Protein AF-A0A355YSK0-F1 (afdb_monomer_lite)

Foldseek 3Di:
DDPVLVVPWAKEKEFEDFDDWWQDKWFAAPVRHTDPPPVRTPDIDRISQVVQQVVRQVVSVVVLVVCCVPPVPDSVRYHTGYDGQPDAPDPRRRPRVRGDIDMGIDDD

Secondary structure (DSSP, 8-state):
--HHHHHH-EEEEEE---S---SS-EEE-TTS-B-S-GGG-SEEESSHHHHHHHHHHHHHHHHHHHHHHHH---GGGEEEEE-TTSS-SSSSTT-GGGS-EEEEEE--

Sequence (108 aa):
LTSDALIEGSFELVGHVSGKGGLAGVCIDSKHVYTNNKSSAKECWSSHDEWSQVLSERRAESVKQYLIANYSINTDRLKTYGVGHSEHKFDDPDNPGNRRVEVKYIKK

Radius of gyration: 16.16 Å; chains: 1; bounding box: 37×29×46 Å

pLDDT: mean 91.21, std 10.16, range [53.44, 98.5]

Structure (mmCIF, N/CA/C/O backbone):
data_AF-A0A355YSK0-F1
#
_entry.id   AF-A0A355YSK0-F1
#
loop_
_atom_site.group_PDB
_atom_site.id
_atom_site.type_symbol
_atom_site.label_atom_id
_atom_site.label_alt_id
_atom_site.label_comp_id
_atom_site.label_asym_id
_atom_site.label_entity_id
_atom_site.label_seq_id
_atom_site.pdbx_PDB_ins_code
_atom_site.Cartn_x
_atom_site.Cartn_y
_atom_site.Cartn_z
_atom_site.occupancy
_atom_site.B_iso_or_equiv
_atom_site.auth_seq_id
_atom_site.auth_comp_id
_atom_site.auth_asym_id
_atom_site.auth_atom_id
_atom_site.pdbx_PDB_model_num
ATOM 1 N N . LEU A 1 1 ? -12.299 -12.278 17.826 1.00 53.44 1 LEU A N 1
ATOM 2 C CA . LEU A 1 1 ? -12.727 -10.869 17.686 1.00 53.44 1 LEU A CA 1
ATOM 3 C C . LEU A 1 1 ? -14.239 -10.854 17.846 1.00 53.44 1 LEU A C 1
ATOM 5 O O . LEU A 1 1 ? -14.903 -11.501 17.049 1.00 53.44 1 LEU A O 1
ATOM 9 N N . THR A 1 2 ? -14.766 -10.258 18.915 1.00 53.94 2 THR A N 1
ATOM 10 C CA . THR A 1 2 ? -16.218 -10.056 19.076 1.00 53.94 2 THR A CA 1
ATOM 11 C C . THR A 1 2 ? -16.666 -8.869 18.215 1.00 53.94 2 THR A C 1
ATOM 13 O O . THR A 1 2 ? -15.831 -8.037 17.850 1.00 53.94 2 THR A O 1
ATOM 16 N N . SER A 1 3 ? -17.959 -8.783 17.880 1.00 60.12 3 SER A N 1
ATOM 17 C CA . SER A 1 3 ? -18.547 -7.645 17.148 1.00 60.12 3 SER A CA 1
ATOM 18 C C . SER A 1 3 ? -18.194 -6.307 17.793 1.00 60.12 3 SER A C 1
ATOM 20 O O . SER A 1 3 ? -17.839 -5.358 17.103 1.00 60.12 3 SER A O 1
ATOM 22 N N . ASP A 1 4 ? -18.194 -6.265 19.121 1.00 57.41 4 ASP A N 1
ATOM 23 C CA . ASP A 1 4 ? -18.031 -5.030 19.887 1.00 57.41 4 ASP A CA 1
ATOM 24 C C . ASP A 1 4 ? -16.591 -4.504 19.809 1.00 57.41 4 ASP A C 1
ATOM 26 O O . ASP A 1 4 ? -16.361 -3.302 19.683 1.00 57.41 4 ASP A O 1
ATOM 30 N N . ALA A 1 5 ? -15.604 -5.408 19.738 1.00 58.06 5 ALA A N 1
ATOM 31 C CA . ALA A 1 5 ? -14.208 -5.039 19.502 1.00 58.06 5 ALA A CA 1
ATOM 32 C C . ALA A 1 5 ? -14.019 -4.358 18.134 1.00 58.06 5 ALA A C 1
ATOM 34 O O . ALA A 1 5 ? -13.204 -3.445 17.999 1.00 58.06 5 ALA A O 1
ATOM 35 N N . LEU A 1 6 ? -14.799 -4.755 17.121 1.00 61.03 6 LEU A N 1
ATOM 36 C CA . LEU A 1 6 ? -14.770 -4.119 15.802 1.00 61.03 6 LEU A CA 1
ATOM 37 C C . LEU A 1 6 ? -15.432 -2.731 15.809 1.00 61.03 6 LEU A C 1
ATOM 39 O O . LEU A 1 6 ? -15.066 -1.874 15.002 1.00 61.03 6 LEU A O 1
ATOM 43 N N . ILE A 1 7 ? -16.356 -2.475 16.739 1.00 67.31 7 ILE A N 1
ATOM 44 C CA . ILE A 1 7 ? -17.060 -1.192 16.866 1.00 67.31 7 ILE 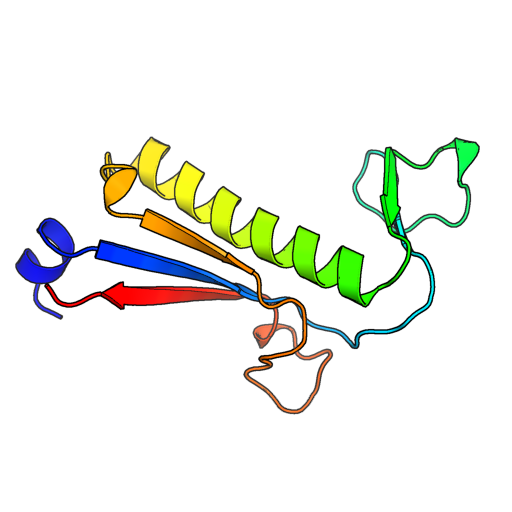A CA 1
ATOM 45 C C . ILE A 1 7 ? -16.215 -0.153 17.616 1.00 67.31 7 ILE A C 1
ATOM 47 O O . ILE A 1 7 ? -16.300 1.025 17.278 1.00 67.31 7 ILE A O 1
ATOM 51 N N . GLU A 1 8 ? -15.341 -0.553 18.545 1.00 72.69 8 GLU A N 1
ATOM 52 C CA . GLU A 1 8 ? -14.618 0.401 19.409 1.00 72.69 8 GLU A CA 1
ATOM 53 C C . GLU A 1 8 ? -13.099 0.494 19.195 1.00 72.69 8 GLU A C 1
ATOM 55 O O . GLU A 1 8 ? -12.480 1.484 19.612 1.00 72.69 8 GLU A O 1
ATOM 60 N N . GLY A 1 9 ? -12.475 -0.510 18.572 1.00 81.50 9 GLY A N 1
ATOM 61 C CA . GLY A 1 9 ? -11.018 -0.558 18.407 1.00 81.50 9 GLY A CA 1
ATOM 62 C C . GLY A 1 9 ? -10.482 0.252 17.225 1.00 81.50 9 GLY A C 1
ATOM 63 O O . GLY A 1 9 ? -11.241 0.734 16.383 1.00 81.50 9 GLY A O 1
ATOM 64 N N . SER A 1 10 ? -9.162 0.398 17.150 1.00 91.19 10 SER A N 1
ATOM 65 C CA . SER A 1 10 ? -8.482 1.022 16.006 1.00 91.19 10 SER A CA 1
ATOM 66 C C . SER A 1 10 ? -7.801 -0.043 15.152 1.00 91.19 10 SER A C 1
ATOM 68 O O . SER A 1 10 ? -7.555 -1.155 15.615 1.00 91.19 10 SER A O 1
ATOM 70 N N . PHE A 1 11 ? -7.495 0.284 13.902 1.00 93.56 11 PHE A N 1
ATOM 71 C CA . PHE A 1 11 ? -6.892 -0.633 12.948 1.00 93.56 11 PHE A CA 1
ATOM 72 C C . PHE A 1 11 ? -5.719 0.015 12.225 1.00 93.56 11 PHE A C 1
ATOM 74 O O . PHE A 1 11 ? -5.740 1.209 11.914 1.00 93.56 11 PHE A O 1
ATOM 81 N N . GLU A 1 12 ? -4.724 -0.804 11.913 1.00 96.50 12 GLU A N 1
ATOM 82 C CA . GLU A 1 12 ? -3.702 -0.483 10.926 1.00 96.50 12 GLU A CA 1
ATOM 83 C C . GLU A 1 12 ? -4.008 -1.233 9.636 1.00 96.50 12 GLU A C 1
ATOM 85 O O . GLU A 1 12 ? -4.273 -2.437 9.650 1.00 96.50 12 GLU A O 1
ATOM 90 N N . LEU A 1 13 ? -3.969 -0.513 8.524 1.00 97.69 13 LEU A N 1
ATOM 91 C CA . LEU A 1 13 ? -4.057 -1.056 7.182 1.00 97.69 13 LEU A CA 1
ATOM 92 C C . LEU A 1 13 ? -2.655 -0.997 6.584 1.00 97.69 13 LEU A C 1
ATOM 94 O O . LEU A 1 13 ? -2.126 0.090 6.340 1.00 97.69 13 LEU A O 1
ATOM 98 N N . VAL A 1 14 ? -2.053 -2.164 6.387 1.00 98.50 14 VAL A N 1
ATOM 99 C CA . VAL A 1 14 ? -0.666 -2.289 5.935 1.00 98.50 14 VAL A CA 1
ATOM 100 C C . VAL A 1 14 ? -0.658 -2.763 4.498 1.00 98.50 14 VAL A C 1
ATOM 102 O O . VAL A 1 14 ? -1.134 -3.853 4.191 1.00 98.50 14 VAL A O 1
ATOM 105 N N . GLY A 1 15 ? -0.160 -1.931 3.595 1.00 98.50 15 GLY A N 1
ATOM 106 C CA . GLY A 1 15 ? -0.071 -2.273 2.186 1.00 98.50 15 GLY A CA 1
ATOM 107 C C . GLY A 1 15 ? 1.218 -3.014 1.857 1.00 98.50 15 GLY A C 1
ATOM 108 O O . GLY A 1 15 ? 2.300 -2.618 2.291 1.00 98.50 15 GLY A O 1
ATOM 109 N N . HIS A 1 16 ? 1.106 -4.032 1.004 1.00 98.25 16 HIS A N 1
ATOM 110 C CA . HIS A 1 16 ? 2.223 -4.834 0.506 1.00 98.25 16 HIS A CA 1
ATOM 111 C C . HIS A 1 16 ? 2.174 -4.946 -1.025 1.00 98.25 16 HIS A C 1
ATOM 113 O O . HIS A 1 16 ? 1.097 -4.909 -1.645 1.00 98.25 16 HIS A O 1
ATOM 119 N N . VAL A 1 17 ? 3.336 -5.132 -1.650 1.00 96.81 17 VAL A N 1
ATOM 120 C CA . VAL A 1 17 ? 3.461 -5.491 -3.071 1.00 96.81 17 VAL A CA 1
ATOM 121 C C . VAL A 1 17 ? 4.106 -6.869 -3.239 1.00 96.81 17 VAL A C 1
ATOM 123 O O . VAL A 1 17 ? 4.651 -7.430 -2.298 1.00 96.81 17 VAL A O 1
ATOM 126 N N . SER A 1 18 ? 3.962 -7.438 -4.436 1.00 96.00 18 SER A N 1
ATOM 127 C CA . SER A 1 18 ? 4.772 -8.570 -4.899 1.00 96.00 18 SER A CA 1
ATOM 128 C C . SER A 1 18 ? 5.896 -8.033 -5.770 1.00 96.00 18 SER A C 1
ATOM 130 O O . SER A 1 18 ? 5.784 -6.925 -6.299 1.00 96.00 18 SER A O 1
ATOM 132 N N . GLY A 1 19 ? 6.871 -8.881 -6.049 1.00 93.56 19 GLY A N 1
ATOM 133 C CA . GLY A 1 19 ? 8.028 -8.559 -6.863 1.00 93.56 19 GLY A CA 1
ATOM 134 C C . GLY A 1 19 ? 9.242 -8.273 -6.001 1.00 93.56 19 GLY A C 1
ATOM 135 O O . GLY A 1 19 ? 9.184 -8.282 -4.775 1.00 93.56 19 GLY A O 1
ATOM 136 N N . LYS A 1 20 ? 10.373 -8.052 -6.657 1.00 91.50 20 LYS A N 1
ATOM 137 C CA . LYS A 1 20 ? 11.629 -7.728 -5.985 1.00 91.50 20 LYS A CA 1
ATOM 138 C C . LYS A 1 20 ? 11.899 -6.245 -6.102 1.00 91.50 20 LYS A C 1
ATOM 140 O O . LYS A 1 20 ? 11.692 -5.672 -7.162 1.00 91.50 20 LYS A O 1
ATOM 145 N N . GLY A 1 21 ? 12.439 -5.677 -5.035 1.00 89.19 21 GLY A N 1
ATOM 146 C CA . GLY A 1 21 ? 13.063 -4.366 -5.047 1.00 89.19 21 GLY A CA 1
ATOM 147 C C . GLY A 1 21 ? 14.184 -4.179 -6.052 1.00 89.19 21 GLY A C 1
ATOM 148 O O . GLY A 1 21 ? 14.555 -5.072 -6.817 1.00 89.19 21 GLY A O 1
ATOM 149 N N . GLY A 1 22 ? 14.782 -3.000 -5.994 1.00 91.94 22 GLY A N 1
ATOM 150 C CA . GLY A 1 22 ? 15.938 -2.676 -6.806 1.00 91.94 22 GLY A CA 1
ATOM 151 C C . GLY A 1 22 ? 16.175 -1.184 -6.949 1.00 91.94 22 GLY A C 1
ATOM 152 O O . GLY A 1 22 ? 15.270 -0.362 -6.840 1.00 91.94 22 GLY A O 1
ATOM 153 N N . LEU A 1 23 ? 17.418 -0.847 -7.285 1.00 93.19 23 LEU A N 1
ATOM 154 C CA . LEU A 1 23 ? 17.888 0.533 -7.423 1.00 93.19 23 LEU A CA 1
ATOM 155 C C . LEU A 1 23 ? 17.595 1.147 -8.801 1.00 93.19 23 LEU A C 1
ATOM 157 O O . LEU A 1 23 ? 17.917 2.305 -9.044 1.00 93.19 23 LEU A O 1
ATOM 161 N N . ALA A 1 24 ? 17.017 0.376 -9.725 1.00 92.06 24 ALA A N 1
ATOM 162 C CA . ALA A 1 24 ? 16.679 0.868 -11.054 1.00 92.06 24 ALA A CA 1
ATOM 163 C C . ALA A 1 24 ? 15.459 1.796 -10.994 1.00 92.06 24 ALA A C 1
ATOM 165 O O . ALA A 1 24 ? 14.447 1.449 -10.386 1.00 92.06 24 ALA A O 1
ATOM 166 N N . GLY A 1 25 ? 15.542 2.947 -11.662 1.00 92.19 25 GLY A N 1
ATOM 167 C CA . GLY A 1 25 ? 14.430 3.892 -11.749 1.00 92.19 25 GLY A CA 1
ATOM 168 C C . GLY A 1 25 ? 13.208 3.302 -12.454 1.00 92.19 25 GLY A C 1
ATOM 169 O O . GLY A 1 25 ? 13.330 2.539 -13.415 1.00 92.19 25 GLY A O 1
ATOM 170 N N . VAL A 1 26 ? 12.023 3.688 -11.986 1.00 92.50 26 VAL A N 1
ATOM 171 C CA . VAL A 1 26 ? 10.732 3.200 -12.489 1.00 92.50 26 VAL A CA 1
ATOM 172 C C . VAL A 1 26 ? 9.880 4.386 -12.904 1.00 92.50 26 VAL A C 1
ATOM 174 O O . VAL A 1 26 ? 9.773 5.353 -12.163 1.00 92.50 26 VAL A O 1
ATOM 177 N N . CYS A 1 27 ? 9.239 4.301 -14.064 1.00 94.94 27 CYS A N 1
ATOM 178 C CA . CYS A 1 27 ? 8.253 5.277 -14.511 1.00 94.94 27 CYS A CA 1
ATOM 179 C C . CYS A 1 27 ? 6.965 4.565 -14.918 1.00 94.94 27 CYS A C 1
ATOM 181 O O . CYS A 1 27 ? 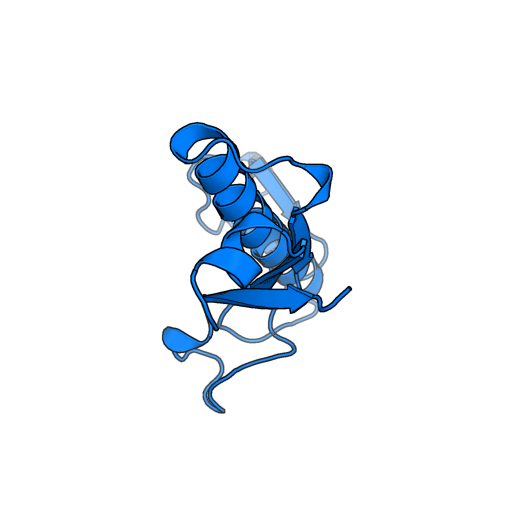7.010 3.461 -15.469 1.00 94.94 27 CYS A O 1
ATOM 183 N N . ILE A 1 28 ? 5.827 5.213 -14.679 1.00 93.50 28 ILE A N 1
ATOM 184 C CA . ILE A 1 28 ? 4.513 4.753 -15.134 1.00 93.50 28 ILE A CA 1
ATOM 185 C C . ILE A 1 28 ? 3.837 5.806 -16.006 1.00 93.50 28 ILE A C 1
ATOM 187 O O . ILE A 1 28 ? 4.038 7.007 -15.823 1.00 93.50 28 ILE A O 1
ATOM 191 N N . ASP A 1 29 ? 3.023 5.364 -16.955 1.00 93.44 29 ASP A N 1
ATOM 192 C CA . ASP A 1 29 ? 2.193 6.233 -17.784 1.00 93.44 29 ASP A CA 1
ATOM 193 C C . ASP A 1 29 ? 0.868 6.616 -17.090 1.00 93.44 29 ASP A C 1
ATOM 195 O O . ASP A 1 29 ? 0.606 6.290 -15.927 1.00 93.44 29 ASP A O 1
ATOM 199 N N . SER A 1 30 ? -0.007 7.319 -17.812 1.00 90.56 30 SER A N 1
ATOM 200 C CA . SER A 1 30 ? -1.324 7.721 -17.304 1.00 90.56 30 SER A CA 1
ATOM 201 C C . SER A 1 30 ? -2.281 6.555 -17.031 1.00 90.56 30 SER A C 1
ATOM 203 O O . SER A 1 30 ? -3.239 6.720 -16.273 1.00 90.56 30 SER A O 1
ATOM 205 N N . LYS A 1 31 ? -2.009 5.374 -17.596 1.00 90.50 31 LYS A N 1
ATOM 206 C CA . LYS A 1 31 ? -2.741 4.124 -17.362 1.00 90.50 31 LYS A CA 1
ATOM 207 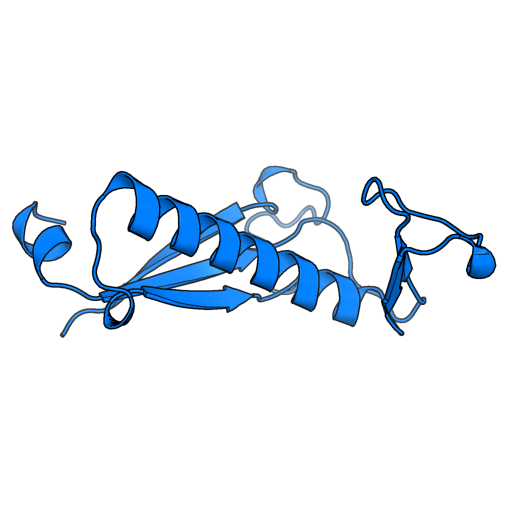C C . LYS A 1 31 ? -2.117 3.290 -16.239 1.00 90.50 31 LYS A C 1
ATOM 209 O O . LYS A 1 31 ? -2.602 2.195 -15.971 1.00 90.50 31 LYS A O 1
ATOM 214 N N . HIS A 1 32 ? -1.106 3.823 -15.549 1.00 86.31 32 HIS A N 1
ATOM 215 C CA . HIS A 1 32 ? -0.340 3.148 -14.501 1.00 86.31 32 HIS A CA 1
ATOM 216 C C . HIS A 1 32 ? 0.399 1.895 -15.000 1.00 86.31 32 HIS A C 1
ATOM 218 O O . HIS A 1 32 ? 0.610 0.948 -14.242 1.00 86.31 32 HIS A O 1
ATOM 224 N N . VAL A 1 33 ? 0.803 1.892 -16.272 1.00 87.56 33 VAL A N 1
ATOM 225 C CA . VAL A 1 33 ? 1.635 0.847 -16.879 1.00 87.56 33 VAL A CA 1
ATOM 226 C C . VAL A 1 33 ? 3.084 1.320 -16.922 1.00 87.56 33 VAL A C 1
ATOM 228 O O . VAL A 1 33 ? 3.346 2.506 -17.122 1.00 87.56 33 VAL A O 1
ATOM 231 N N . TYR A 1 34 ? 4.033 0.398 -16.735 1.00 87.12 34 TYR A N 1
ATOM 232 C CA . TYR A 1 34 ? 5.461 0.689 -16.865 1.00 87.12 34 TYR A CA 1
ATOM 233 C C . TYR A 1 34 ? 5.779 1.326 -18.223 1.00 87.12 34 TYR A C 1
ATOM 235 O O . TYR A 1 34 ? 5.331 0.844 -19.265 1.00 87.12 34 TYR A O 1
ATOM 243 N N . THR A 1 35 ? 6.599 2.374 -18.213 1.00 89.50 35 THR A N 1
ATOM 244 C CA . THR A 1 35 ? 7.070 3.027 -19.434 1.00 89.50 35 THR A CA 1
ATOM 245 C C . THR A 1 35 ? 8.546 3.384 -19.344 1.00 89.50 35 THR A C 1
ATOM 247 O O . THR A 1 35 ? 9.043 3.834 -18.313 1.00 89.50 35 THR A O 1
ATOM 250 N N . ASN A 1 36 ? 9.253 3.211 -20.458 1.00 84.81 36 ASN A N 1
ATOM 251 C CA . ASN A 1 36 ? 10.613 3.710 -20.645 1.00 84.81 36 ASN A CA 1
ATOM 252 C C . ASN A 1 36 ? 10.635 5.136 -21.230 1.00 84.81 36 ASN A C 1
ATOM 254 O O . ASN A 1 36 ? 11.677 5.793 -21.219 1.00 84.81 36 ASN A O 1
ATOM 258 N N . ASN A 1 37 ? 9.497 5.636 -21.721 1.00 87.06 37 ASN A N 1
ATOM 259 C CA . ASN A 1 37 ? 9.382 6.974 -22.280 1.00 87.06 37 ASN A CA 1
ATOM 260 C C . ASN A 1 37 ? 9.073 7.988 -21.173 1.00 87.06 37 ASN A C 1
ATOM 262 O O . ASN A 1 37 ? 7.912 8.242 -20.837 1.00 87.06 37 ASN A O 1
ATOM 266 N N . LYS A 1 38 ? 10.135 8.601 -20.641 1.00 83.81 38 LYS A N 1
ATOM 267 C CA . LYS A 1 38 ? 10.052 9.622 -19.587 1.00 83.81 38 LYS A CA 1
ATOM 268 C C . LYS A 1 38 ? 9.219 10.839 -19.991 1.00 83.81 38 LYS A C 1
ATOM 270 O O . LYS A 1 38 ? 8.563 11.418 -19.137 1.00 83.81 38 LYS A O 1
ATOM 275 N N . SER A 1 39 ? 9.201 11.210 -21.272 1.00 86.06 39 SER A N 1
ATOM 276 C CA . SER A 1 39 ? 8.434 12.367 -21.757 1.00 86.06 39 SER A CA 1
ATOM 277 C C . SER A 1 39 ? 6.921 12.143 -21.710 1.00 86.06 39 SER A C 1
ATOM 279 O O . SER A 1 39 ? 6.167 13.109 -21.669 1.00 86.06 39 SER A O 1
ATOM 281 N N . SER A 1 40 ? 6.474 10.884 -21.705 1.00 85.94 40 SER A N 1
ATOM 282 C CA . SER A 1 40 ? 5.063 10.503 -21.541 1.00 85.94 40 SER A CA 1
ATOM 283 C C . SER A 1 40 ? 4.747 9.906 -20.167 1.00 85.94 40 SER A C 1
ATOM 285 O O . SER A 1 40 ? 3.623 9.455 -19.939 1.00 85.94 40 SER A O 1
ATOM 287 N N . ALA A 1 41 ? 5.733 9.834 -19.270 1.00 94.06 41 ALA A N 1
ATOM 288 C CA . ALA A 1 41 ? 5.530 9.292 -17.938 1.00 94.06 41 ALA A CA 1
ATOM 289 C C . ALA A 1 41 ? 4.653 10.246 -17.124 1.00 94.06 41 ALA A C 1
ATOM 291 O O . ALA A 1 41 ? 4.876 11.455 -17.098 1.00 94.06 41 ALA A O 1
ATOM 292 N N . LYS A 1 42 ? 3.653 9.686 -16.446 1.00 95.00 42 LYS A N 1
ATOM 293 C CA . LYS A 1 42 ? 2.840 10.416 -15.477 1.00 95.00 42 LYS A CA 1
ATOM 294 C C . LYS A 1 42 ? 3.636 10.642 -14.195 1.00 95.00 42 LYS A C 1
ATOM 296 O O . LYS A 1 42 ? 3.613 11.734 -13.642 1.00 95.00 42 LYS A O 1
ATOM 301 N N . GLU A 1 43 ? 4.322 9.602 -13.730 1.00 95.19 43 GLU A N 1
ATOM 302 C CA . GLU A 1 43 ? 5.118 9.617 -12.504 1.00 95.19 43 GLU A CA 1
ATOM 303 C C . GLU A 1 43 ? 6.370 8.758 -12.686 1.00 95.19 43 GLU A C 1
ATOM 305 O O . GLU A 1 43 ? 6.344 7.744 -13.391 1.00 95.19 43 GLU A O 1
ATOM 310 N N . CYS A 1 44 ? 7.458 9.166 -12.036 1.00 95.00 44 CYS A N 1
ATOM 311 C CA . CYS A 1 44 ? 8.718 8.439 -12.004 1.00 95.00 44 CYS A CA 1
ATOM 312 C C . CYS A 1 44 ? 9.289 8.443 -10.588 1.00 95.00 44 CYS A C 1
ATOM 314 O O . CYS A 1 44 ? 9.209 9.449 -9.888 1.00 95.00 44 CYS A O 1
ATOM 316 N N . TRP A 1 45 ? 9.932 7.341 -10.226 1.00 95.19 45 TRP A N 1
ATOM 317 C CA . TRP A 1 45 ? 10.661 7.142 -8.982 1.00 95.19 45 TRP A CA 1
ATOM 318 C C . TRP A 1 45 ? 12.121 6.830 -9.282 1.00 95.19 45 TRP A C 1
ATOM 320 O O . TRP A 1 45 ? 12.459 6.273 -10.335 1.00 95.19 45 TRP A O 1
ATOM 330 N N . SER A 1 46 ? 12.993 7.190 -8.345 1.00 94.81 46 SER A N 1
ATOM 331 C CA . SER A 1 46 ? 14.436 6.988 -8.477 1.00 94.81 46 SER A CA 1
ATOM 332 C C . SER A 1 46 ? 14.824 5.510 -8.438 1.00 94.81 46 SER A C 1
ATOM 334 O O . SER A 1 46 ? 15.831 5.130 -9.032 1.00 94.81 46 SER A O 1
ATOM 336 N N . SER A 1 47 ? 14.002 4.676 -7.794 1.00 95.00 47 SER A N 1
ATOM 337 C CA . SER A 1 47 ? 14.233 3.244 -7.626 1.00 95.00 47 SER A CA 1
ATOM 338 C C . SER A 1 47 ? 12.928 2.441 -7.602 1.00 95.00 47 SER A C 1
ATOM 340 O O . SER A 1 47 ? 11.836 2.974 -7.383 1.00 95.00 47 SER A O 1
ATOM 342 N N . HIS A 1 48 ? 13.049 1.130 -7.794 1.00 93.19 48 HIS A N 1
ATOM 343 C CA . HIS A 1 48 ? 11.956 0.178 -7.639 1.00 93.19 48 HIS A CA 1
ATOM 344 C C . HIS A 1 48 ? 11.525 0.044 -6.176 1.00 93.19 48 HIS A C 1
ATOM 346 O O . HIS A 1 48 ? 10.352 -0.209 -5.907 1.00 93.19 48 HIS A O 1
ATOM 352 N N . ASP A 1 49 ? 12.452 0.251 -5.240 1.00 95.69 49 ASP A N 1
ATOM 353 C CA . ASP A 1 49 ? 12.169 0.282 -3.803 1.00 95.69 49 ASP A CA 1
ATOM 354 C C . ASP A 1 49 ? 11.247 1.451 -3.452 1.00 95.69 49 ASP A C 1
ATOM 356 O O . ASP A 1 49 ? 10.210 1.256 -2.819 1.00 95.69 49 ASP A O 1
ATOM 360 N N . GLU A 1 50 ? 11.573 2.648 -3.943 1.00 96.19 50 GLU A N 1
ATOM 361 C CA . GLU A 1 50 ? 10.752 3.844 -3.752 1.00 96.19 50 GLU A CA 1
ATOM 362 C C . GLU A 1 50 ? 9.366 3.678 -4.391 1.00 96.19 50 GLU A C 1
ATOM 364 O O . GLU A 1 50 ? 8.345 3.939 -3.752 1.00 96.19 50 GLU A O 1
ATOM 369 N N . TRP A 1 51 ? 9.309 3.165 -5.624 1.00 94.81 51 TRP A N 1
ATOM 370 C CA . TRP A 1 51 ? 8.036 2.858 -6.278 1.00 94.81 51 TRP A CA 1
ATOM 371 C C . TRP A 1 51 ? 7.207 1.843 -5.482 1.00 94.81 51 TRP A C 1
ATOM 373 O O . TRP A 1 51 ? 6.005 2.037 -5.295 1.00 94.81 51 TRP A O 1
ATOM 383 N N . SER A 1 52 ? 7.837 0.773 -4.994 1.00 96.00 52 SER A N 1
ATOM 384 C CA . SER A 1 52 ? 7.168 -0.274 -4.220 1.00 96.00 52 SER A CA 1
ATOM 385 C C . SER A 1 52 ? 6.581 0.274 -2.926 1.00 96.00 52 SER A C 1
ATOM 387 O O . SER A 1 52 ? 5.446 -0.066 -2.590 1.00 96.00 52 SER A O 1
ATOM 389 N N . GLN A 1 53 ? 7.327 1.140 -2.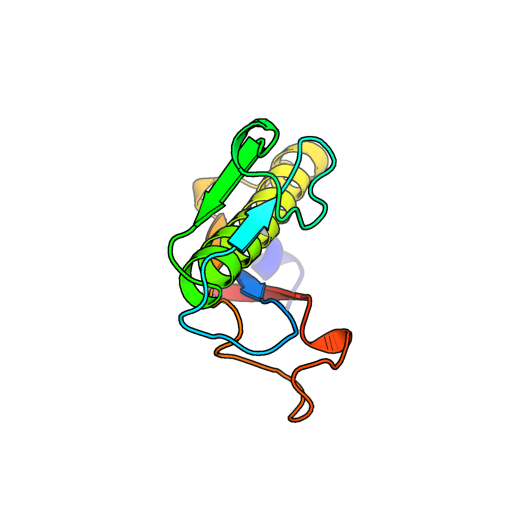235 1.00 97.69 53 GLN A N 1
ATOM 390 C CA . GLN A 1 53 ? 6.877 1.821 -1.025 1.00 97.69 53 GLN A CA 1
ATOM 391 C C . GLN A 1 53 ? 5.639 2.682 -1.308 1.00 97.69 53 GLN A C 1
ATOM 393 O O . GLN A 1 53 ? 4.595 2.502 -0.683 1.00 97.69 53 GLN A O 1
ATOM 398 N N . VAL A 1 54 ? 5.708 3.550 -2.320 1.00 96.50 54 VAL A N 1
ATOM 399 C CA . VAL A 1 54 ? 4.589 4.430 -2.690 1.00 96.50 54 VAL A CA 1
ATOM 400 C C . VAL A 1 54 ? 3.369 3.625 -3.149 1.00 96.50 54 VAL A C 1
ATOM 402 O O . VAL A 1 54 ? 2.231 3.944 -2.797 1.00 96.50 54 VAL A O 1
ATOM 405 N N . LEU A 1 55 ? 3.568 2.560 -3.931 1.00 95.94 55 LEU A N 1
ATOM 406 C CA . LEU A 1 55 ? 2.476 1.709 -4.404 1.00 95.94 55 LEU A CA 1
ATOM 407 C C . LEU A 1 55 ? 1.783 0.988 -3.246 1.00 95.94 55 LEU A C 1
ATOM 409 O O . LEU A 1 55 ? 0.554 0.866 -3.241 1.00 95.94 55 LEU A O 1
ATOM 413 N N . SER A 1 56 ? 2.545 0.497 -2.274 1.00 98.19 56 SER A N 1
ATOM 414 C CA . SER A 1 56 ? 1.979 -0.210 -1.136 1.00 98.19 56 SER A CA 1
ATOM 415 C C . SER A 1 56 ? 1.224 0.747 -0.198 1.00 98.19 56 SER A C 1
ATOM 417 O O . SER A 1 56 ? 0.099 0.437 0.194 1.00 98.19 56 SER A O 1
ATOM 419 N N . GLU A 1 57 ? 1.732 1.958 0.046 1.00 98.50 57 GLU A N 1
ATOM 420 C CA . GLU A 1 57 ? 1.013 3.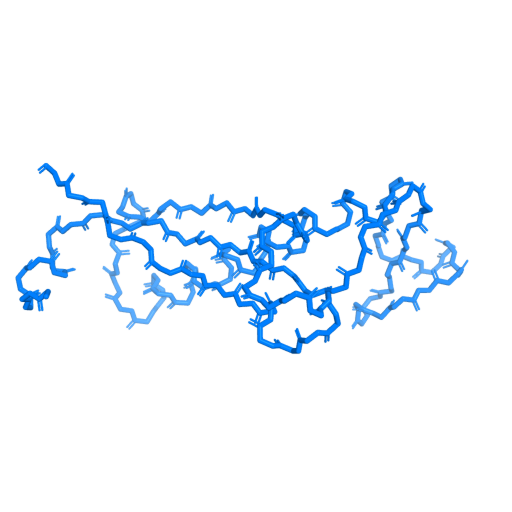024 0.765 1.00 98.50 57 GLU A CA 1
ATOM 421 C C . GLU A 1 57 ? -0.310 3.394 0.080 1.00 98.50 57 GLU A C 1
ATOM 423 O O . GLU A 1 57 ? -1.364 3.415 0.721 1.00 98.50 57 GLU A O 1
ATOM 428 N N . ARG A 1 58 ? -0.292 3.601 -1.246 1.00 97.19 58 ARG A N 1
ATOM 429 C CA . ARG A 1 58 ? -1.501 3.907 -2.036 1.00 97.19 58 ARG A CA 1
ATOM 430 C C . ARG A 1 58 ? -2.562 2.814 -1.929 1.00 97.19 58 ARG A C 1
ATOM 432 O O . ARG A 1 58 ? -3.754 3.118 -1.922 1.00 97.19 58 ARG A O 1
ATOM 439 N N . ARG A 1 59 ? -2.157 1.544 -1.829 1.00 97.56 59 ARG A N 1
ATOM 440 C CA . ARG A 1 59 ? -3.089 0.423 -1.617 1.00 97.56 59 ARG A CA 1
ATOM 441 C C . ARG A 1 59 ? -3.759 0.489 -0.252 1.00 97.56 59 ARG A C 1
ATOM 443 O O . ARG A 1 59 ? -4.980 0.359 -0.186 1.00 97.56 59 ARG A O 1
ATOM 450 N N . ALA A 1 60 ? -2.983 0.697 0.812 1.00 98.50 60 ALA A N 1
ATOM 451 C CA . ALA A 1 60 ? -3.526 0.841 2.161 1.00 98.50 60 ALA A CA 1
ATOM 452 C C . ALA A 1 60 ? -4.503 2.021 2.240 1.00 98.50 60 ALA A C 1
ATOM 454 O O . ALA A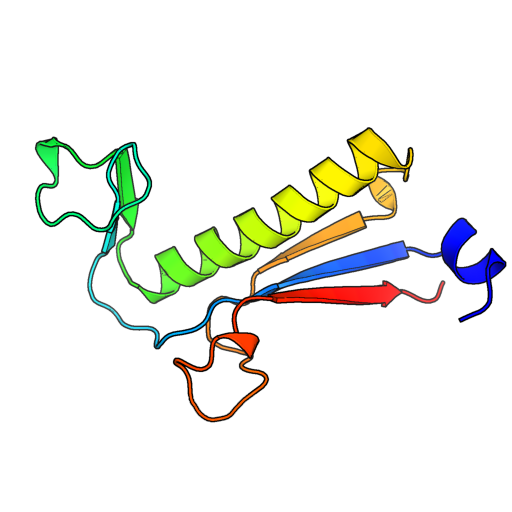 1 60 ? -5.611 1.882 2.760 1.00 98.50 60 ALA A O 1
ATOM 455 N N . GLU A 1 61 ? -4.126 3.154 1.645 1.00 98.25 61 GLU A N 1
ATOM 456 C CA . GLU A 1 61 ? -4.970 4.343 1.607 1.00 98.25 61 GLU A CA 1
ATOM 457 C C . GLU A 1 61 ? -6.257 4.113 0.808 1.00 98.25 61 GLU A C 1
ATOM 459 O O . GLU A 1 61 ? -7.338 4.478 1.258 1.00 98.25 61 GLU A O 1
ATOM 464 N N . SER A 1 62 ? -6.191 3.424 -0.334 1.00 97.88 62 SER A N 1
ATOM 465 C CA . SER A 1 62 ? -7.387 3.089 -1.113 1.00 97.88 62 SER A CA 1
ATOM 466 C C . SER A 1 62 ? -8.389 2.247 -0.312 1.00 97.88 62 SER A C 1
ATOM 468 O O . SER A 1 62 ? -9.591 2.515 -0.366 1.00 97.88 62 SER A O 1
ATOM 470 N N . VAL A 1 63 ? -7.911 1.280 0.482 1.00 97.31 63 VAL A N 1
ATOM 471 C CA . VAL A 1 63 ? -8.774 0.493 1.379 1.00 97.31 63 VAL A CA 1
ATOM 472 C C . VAL A 1 63 ? -9.354 1.367 2.493 1.00 97.31 63 VAL A C 1
ATOM 474 O O . VAL A 1 63 ? -10.552 1.277 2.757 1.00 97.31 63 VAL A O 1
ATOM 477 N N . LYS A 1 64 ? -8.559 2.256 3.108 1.00 96.31 64 LYS A N 1
ATOM 478 C CA . LYS A 1 64 ? -9.056 3.229 4.099 1.00 96.31 64 LYS A CA 1
ATOM 479 C C . LYS A 1 64 ? -10.198 4.068 3.538 1.00 96.31 64 LYS A C 1
ATOM 481 O O . LYS A 1 64 ? -11.253 4.152 4.163 1.00 96.31 64 LYS A O 1
ATOM 486 N N . GLN A 1 65 ? -10.007 4.643 2.353 1.00 96.69 65 GLN A N 1
ATOM 487 C CA . GLN A 1 65 ? -11.015 5.474 1.698 1.00 96.69 65 GLN A CA 1
ATOM 488 C C . GLN A 1 65 ? -12.291 4.685 1.397 1.00 96.69 65 GLN A C 1
ATOM 490 O O . GLN A 1 65 ? -13.391 5.168 1.663 1.00 96.69 65 GLN A O 1
ATOM 495 N N . TYR A 1 66 ? -12.163 3.439 0.932 1.00 96.31 66 TYR A N 1
ATOM 496 C CA . TYR A 1 66 ? -13.314 2.560 0.737 1.00 96.31 66 TYR A CA 1
ATOM 497 C C . TYR A 1 66 ? -14.076 2.304 2.048 1.00 96.31 66 TYR A C 1
ATOM 499 O O . TYR A 1 66 ? -15.304 2.396 2.073 1.00 96.31 66 TYR A O 1
ATOM 507 N N . LEU A 1 67 ? -13.368 2.025 3.146 1.00 93.94 67 LEU A N 1
ATOM 508 C CA . LEU A 1 67 ? -13.982 1.767 4.449 1.00 93.94 67 LEU A CA 1
ATOM 509 C C . LEU A 1 67 ? -14.722 2.990 5.008 1.00 93.94 67 LEU A C 1
ATOM 511 O O . LEU A 1 67 ? -15.843 2.856 5.496 1.00 93.94 67 LEU A O 1
ATOM 515 N N . ILE A 1 68 ? -14.126 4.179 4.898 1.00 92.75 68 ILE A N 1
ATOM 516 C CA . ILE A 1 68 ? -14.755 5.441 5.314 1.00 92.75 68 ILE A CA 1
ATOM 517 C C . ILE A 1 68 ? -16.028 5.689 4.500 1.00 92.75 68 ILE A C 1
ATOM 519 O O . ILE A 1 68 ? -17.087 5.943 5.074 1.00 92.75 68 ILE A O 1
ATOM 523 N N . ALA A 1 69 ? -15.935 5.570 3.172 1.00 94.00 69 ALA A N 1
ATOM 524 C CA . ALA A 1 69 ? -17.030 5.888 2.263 1.00 94.00 69 ALA A CA 1
ATOM 525 C C . ALA A 1 69 ? -18.236 4.943 2.399 1.00 94.00 69 ALA A C 1
ATOM 527 O O . ALA A 1 69 ? -19.365 5.378 2.193 1.00 94.00 69 ALA A O 1
ATOM 528 N N . ASN A 1 70 ? -18.012 3.668 2.740 1.00 94.88 70 ASN A N 1
ATOM 529 C CA . ASN A 1 70 ? -19.069 2.647 2.720 1.00 94.88 70 ASN A CA 1
ATOM 530 C C . ASN A 1 70 ? -19.557 2.211 4.108 1.00 94.88 70 ASN A C 1
ATOM 532 O O . ASN A 1 70 ? -20.665 1.693 4.214 1.00 94.88 70 ASN A O 1
ATOM 536 N N . TYR A 1 71 ? -18.758 2.398 5.164 1.00 89.38 71 TYR A N 1
ATOM 537 C CA . TYR A 1 71 ? -19.059 1.856 6.498 1.00 89.38 71 TYR A CA 1
ATOM 538 C C . TYR A 1 71 ? -18.994 2.901 7.618 1.00 89.38 71 TYR A C 1
ATOM 540 O O . TYR A 1 71 ? -19.092 2.540 8.790 1.00 89.38 71 TYR A O 1
ATOM 548 N N . SER A 1 72 ? -18.812 4.185 7.284 1.00 86.44 72 SER A N 1
ATOM 549 C CA . SER A 1 72 ? -18.790 5.299 8.248 1.00 86.44 72 SER A CA 1
ATOM 550 C C . SER A 1 72 ? -17.806 5.096 9.412 1.00 86.44 72 SER A C 1
ATOM 552 O O . SER A 1 72 ? -18.028 5.570 10.527 1.00 86.44 72 SER A O 1
ATOM 554 N N . ILE A 1 73 ? -16.699 4.388 9.165 1.00 87.06 73 ILE A N 1
ATOM 555 C CA . ILE A 1 73 ? -15.636 4.217 10.156 1.00 87.06 73 ILE A CA 1
ATOM 556 C C . ILE A 1 73 ? -14.926 5.560 10.334 1.00 87.06 73 ILE A C 1
ATOM 558 O O . ILE A 1 73 ? -14.475 6.162 9.360 1.00 87.06 73 ILE A O 1
ATOM 562 N N . ASN A 1 74 ? -14.806 6.020 11.581 1.00 89.81 74 ASN A N 1
ATOM 563 C CA . ASN A 1 74 ? -14.078 7.248 11.899 1.00 89.81 74 ASN A CA 1
ATOM 564 C C . ASN A 1 74 ? -12.615 7.147 11.418 1.00 89.81 74 ASN A C 1
ATOM 566 O O . ASN A 1 74 ? -11.922 6.170 11.713 1.00 89.81 74 ASN A O 1
ATOM 570 N N . THR A 1 75 ? -12.149 8.174 10.704 1.00 91.81 75 THR A N 1
ATOM 571 C CA . THR A 1 75 ? -10.804 8.260 10.121 1.00 91.81 75 THR A CA 1
ATOM 572 C C . THR A 1 75 ? -9.687 8.067 11.136 1.00 91.81 75 THR A C 1
ATOM 574 O O . THR A 1 75 ? -8.668 7.462 10.805 1.00 91.81 75 THR A O 1
ATOM 577 N N . ASP A 1 76 ? -9.890 8.517 12.373 1.00 92.62 76 ASP A N 1
ATOM 578 C CA . ASP A 1 76 ? -8.893 8.473 13.447 1.00 92.62 76 ASP A CA 1
ATOM 579 C C . ASP A 1 76 ? -8.676 7.049 13.974 1.00 92.62 76 ASP A C 1
ATOM 581 O O . ASP A 1 76 ? -7.669 6.746 14.618 1.00 92.62 76 ASP A O 1
ATOM 585 N N . ARG A 1 77 ? -9.607 6.140 13.662 1.00 92.50 77 ARG A N 1
ATOM 586 C CA . ARG A 1 77 ? -9.495 4.711 13.967 1.00 92.50 77 ARG A CA 1
ATOM 587 C C . ARG A 1 77 ? -8.712 3.946 12.908 1.00 92.50 77 ARG A C 1
ATOM 589 O O . ARG A 1 77 ? -8.434 2.773 13.131 1.00 92.50 77 ARG A O 1
ATOM 596 N N . LEU A 1 78 ? -8.374 4.563 11.775 1.00 94.75 78 LEU A N 1
ATOM 597 C CA . LEU A 1 78 ? -7.712 3.909 10.648 1.00 94.75 78 LEU A CA 1
ATOM 598 C C . LEU A 1 78 ? -6.347 4.547 10.379 1.00 94.75 78 LEU A C 1
ATOM 600 O O . LEU A 1 78 ? -6.248 5.642 9.814 1.00 94.75 78 LEU A O 1
ATOM 604 N N . LYS A 1 79 ? -5.284 3.828 10.732 1.00 96.25 79 LYS A N 1
ATOM 605 C CA . LYS A 1 79 ? -3.909 4.166 10.350 1.00 96.25 79 LYS A CA 1
ATOM 606 C C . LYS A 1 79 ? -3.531 3.415 9.078 1.00 96.25 79 LYS A C 1
ATOM 608 O O . LYS A 1 79 ? -3.905 2.257 8.919 1.00 96.25 79 LYS A O 1
ATOM 613 N N . THR A 1 80 ? -2.797 4.062 8.184 1.00 97.94 80 THR A N 1
ATOM 614 C CA . THR A 1 80 ? -2.346 3.486 6.911 1.00 97.94 80 THR A CA 1
ATOM 615 C C . THR A 1 80 ? -0.840 3.653 6.780 1.00 97.94 80 THR A C 1
ATOM 617 O O . THR A 1 80 ? -0.296 4.693 7.142 1.00 97.94 80 THR A O 1
ATOM 620 N N . TYR A 1 81 ? -0.164 2.617 6.289 1.00 98.31 81 TYR A N 1
ATOM 621 C CA . TYR A 1 81 ? 1.225 2.681 5.832 1.00 98.31 81 TYR A CA 1
ATOM 622 C C . TYR A 1 81 ? 1.507 1.537 4.858 1.00 98.31 81 TYR A C 1
ATOM 624 O O . TYR A 1 81 ? 0.740 0.578 4.745 1.00 98.31 81 TYR A O 1
ATOM 632 N N . GLY A 1 82 ? 2.608 1.653 4.128 1.00 98.25 82 GLY A N 1
ATOM 633 C CA . GLY A 1 82 ? 3.096 0.627 3.222 1.00 98.25 82 GLY A CA 1
ATOM 634 C C . GLY A 1 82 ? 4.434 0.062 3.681 1.00 98.25 82 GLY A C 1
ATOM 635 O O . GLY A 1 82 ? 5.185 0.740 4.377 1.00 98.25 82 GLY A O 1
ATOM 636 N N . VAL A 1 83 ? 4.737 -1.169 3.268 1.00 97.94 83 VAL A N 1
ATOM 637 C CA . VAL A 1 83 ? 6.045 -1.812 3.514 1.00 97.94 83 VAL A CA 1
ATOM 638 C C . VAL A 1 83 ? 6.735 -2.284 2.226 1.00 97.94 83 VAL A C 1
ATOM 640 O O . VAL A 1 83 ? 7.608 -3.143 2.247 1.00 97.94 83 VAL A O 1
ATOM 643 N N . GLY A 1 84 ? 6.320 -1.774 1.065 1.00 97.38 84 GLY A N 1
ATOM 644 C CA . GLY A 1 84 ? 6.820 -2.226 -0.231 1.00 97.38 84 GLY A CA 1
ATOM 645 C C . GLY A 1 84 ? 6.825 -3.754 -0.389 1.00 97.38 84 GLY A C 1
ATOM 646 O O . GLY A 1 84 ? 5.802 -4.418 -0.186 1.00 97.38 84 GLY A O 1
ATOM 647 N N . HIS A 1 85 ? 7.981 -4.282 -0.798 1.00 95.69 85 HIS A N 1
ATOM 648 C CA . HIS A 1 85 ? 8.270 -5.709 -1.012 1.00 95.69 85 HIS A CA 1
ATOM 649 C C . HIS A 1 85 ? 9.036 -6.352 0.162 1.00 95.69 85 HIS A C 1
ATOM 651 O O . HIS A 1 85 ? 9.427 -7.513 0.079 1.00 95.69 85 HIS A O 1
ATOM 657 N N . SER A 1 86 ? 9.271 -5.628 1.265 1.00 96.06 86 SER A N 1
ATOM 658 C CA . SER A 1 86 ? 10.147 -6.109 2.347 1.00 96.06 86 SER A CA 1
ATOM 659 C C . SER A 1 86 ? 9.497 -7.160 3.255 1.00 96.06 86 SER A C 1
ATOM 661 O O . SER A 1 86 ? 10.203 -7.958 3.865 1.00 96.06 86 SER A O 1
ATOM 663 N N . GLU A 1 87 ? 8.161 -7.202 3.319 1.00 96.38 87 GLU A N 1
ATOM 664 C CA . GLU A 1 87 ? 7.391 -8.136 4.157 1.00 96.38 87 GLU A CA 1
ATOM 665 C C . GLU A 1 87 ? 6.505 -9.069 3.315 1.00 96.38 87 GLU A C 1
ATOM 667 O O . GLU A 1 87 ? 5.261 -9.028 3.347 1.00 96.38 87 GLU A O 1
ATOM 672 N N . HIS A 1 88 ? 7.148 -9.916 2.515 1.00 97.06 88 HIS A N 1
ATOM 673 C CA . HIS A 1 88 ? 6.453 -10.971 1.787 1.00 97.06 88 HIS A CA 1
ATOM 674 C C . HIS A 1 88 ? 5.862 -12.019 2.731 1.00 97.06 88 HIS A C 1
ATOM 676 O O . HIS A 1 88 ? 6.461 -12.416 3.726 1.00 97.06 88 HIS A O 1
ATOM 682 N N . LYS A 1 89 ? 4.654 -12.473 2.391 1.00 97.19 89 LYS A N 1
ATOM 683 C CA . LYS A 1 89 ? 3.976 -13.573 3.081 1.00 97.19 89 LYS A CA 1
ATOM 684 C C . LYS A 1 89 ? 4.459 -14.932 2.576 1.00 97.19 89 LYS A C 1
ATOM 686 O O . LYS A 1 89 ? 4.422 -15.908 3.318 1.00 97.19 89 LYS A O 1
ATOM 691 N N . PHE A 1 90 ? 4.845 -14.990 1.306 1.00 97.69 90 PHE A N 1
ATOM 692 C CA . PHE A 1 90 ? 5.344 -16.180 0.635 1.00 97.69 90 PHE A CA 1
ATOM 693 C C . PHE A 1 90 ? 6.770 -15.928 0.153 1.00 97.69 90 PHE A C 1
ATOM 695 O O . PHE A 1 90 ? 7.043 -14.857 -0.388 1.00 97.69 90 PHE A O 1
ATOM 702 N N . ASP A 1 91 ? 7.641 -16.928 0.306 1.00 96.31 91 ASP A N 1
ATOM 703 C CA . ASP A 1 91 ? 9.066 -16.825 -0.038 1.00 96.31 91 ASP A CA 1
ATOM 704 C C . ASP A 1 91 ? 9.302 -16.466 -1.506 1.00 96.31 91 ASP A C 1
ATOM 706 O O . ASP A 1 91 ? 10.237 -15.731 -1.816 1.00 96.31 91 ASP A O 1
ATOM 710 N N . ASP A 1 92 ? 8.444 -16.963 -2.404 1.00 97.31 92 ASP A N 1
ATOM 711 C CA . ASP A 1 92 ? 8.418 -16.539 -3.801 1.00 97.31 92 ASP A CA 1
ATOM 712 C C . ASP A 1 92 ? 7.980 -15.063 -3.888 1.00 97.31 92 ASP A C 1
ATOM 714 O O . ASP A 1 92 ? 6.806 -14.763 -3.638 1.00 97.31 92 ASP A O 1
ATOM 718 N N . PRO A 1 93 ? 8.878 -14.132 -4.266 1.00 95.69 93 PRO A N 1
ATOM 719 C CA . PRO A 1 93 ? 8.572 -12.705 -4.302 1.00 95.69 93 PRO A CA 1
ATOM 720 C C . PRO A 1 93 ? 7.445 -12.364 -5.273 1.00 95.69 93 PRO A C 1
ATOM 722 O O . PRO A 1 93 ? 6.640 -11.473 -4.997 1.00 95.69 93 PRO A O 1
ATOM 725 N N . ASP A 1 94 ? 7.350 -13.095 -6.382 1.00 95.88 94 ASP A N 1
ATOM 726 C CA . ASP A 1 94 ? 6.372 -12.848 -7.440 1.00 95.88 94 ASP A CA 1
ATOM 727 C C . ASP A 1 94 ? 5.011 -13.493 -7.146 1.00 95.88 94 ASP A C 1
ATOM 729 O O . ASP A 1 94 ? 4.038 -13.274 -7.881 1.00 95.88 94 ASP A O 1
ATOM 733 N N . ASN A 1 95 ? 4.901 -14.218 -6.025 1.00 97.75 95 ASN A N 1
ATOM 734 C CA . ASN A 1 95 ? 3.657 -14.830 -5.601 1.00 97.75 95 ASN A CA 1
ATOM 735 C C . ASN A 1 95 ? 2.548 -13.766 -5.494 1.00 97.75 95 ASN A C 1
ATOM 737 O O . ASN A 1 95 ? 2.687 -12.771 -4.769 1.00 97.75 95 ASN A O 1
ATOM 741 N N . PRO A 1 96 ? 1.402 -13.961 -6.172 1.00 95.88 96 PRO A N 1
ATOM 742 C CA . PRO A 1 96 ? 0.327 -12.978 -6.182 1.00 95.88 96 PRO A CA 1
ATOM 743 C C . PRO A 1 96 ? -0.240 -12.692 -4.788 1.00 95.88 96 PRO A C 1
ATOM 745 O O . PRO A 1 96 ? -0.711 -11.582 -4.552 1.00 95.88 96 PRO A O 1
ATOM 748 N N . GLY A 1 97 ? -0.147 -13.643 -3.856 1.00 97.12 97 GLY A N 1
ATOM 749 C CA . GLY A 1 97 ? -0.579 -13.481 -2.473 1.00 97.12 97 GLY A CA 1
ATOM 750 C C . GLY A 1 97 ? 0.249 -12.478 -1.662 1.00 97.12 97 GLY A C 1
ATOM 751 O O . GLY A 1 97 ? -0.216 -12.030 -0.615 1.00 97.12 97 GLY A O 1
ATOM 752 N N . ASN A 1 98 ? 1.429 -12.066 -2.143 1.00 97.88 98 ASN A N 1
ATOM 753 C CA . ASN A 1 98 ? 2.194 -10.973 -1.537 1.00 97.88 98 ASN A CA 1
ATOM 754 C C . ASN A 1 98 ? 1.534 -9.605 -1.782 1.00 97.88 98 ASN A C 1
ATOM 756 O O . ASN A 1 98 ? 1.637 -8.721 -0.932 1.00 97.88 98 ASN A O 1
ATOM 760 N N . ARG A 1 99 ? 0.780 -9.442 -2.883 1.00 97.38 99 ARG A N 1
ATOM 761 C CA . ARG A 1 99 ? -0.015 -8.235 -3.170 1.00 97.38 99 ARG A CA 1
ATOM 762 C C . ARG A 1 99 ? -1.271 -8.211 -2.306 1.00 97.38 99 ARG A C 1
ATOM 764 O O . ARG A 1 99 ? -2.314 -8.722 -2.704 1.00 97.38 99 ARG A O 1
ATOM 771 N N . ARG A 1 100 ? -1.180 -7.588 -1.136 1.00 98.06 100 ARG A N 1
ATOM 772 C CA . ARG A 1 100 ? -2.269 -7.570 -0.154 1.00 98.06 100 ARG A CA 1
ATOM 773 C C . ARG A 1 100 ? -2.320 -6.260 0.622 1.00 98.06 100 ARG A C 1
ATOM 775 O O . ARG A 1 100 ? -1.362 -5.489 0.616 1.00 98.06 100 ARG A O 1
ATOM 782 N N . VAL A 1 101 ? -3.439 -6.050 1.305 1.00 98.38 101 VAL A N 1
ATOM 783 C CA . VAL A 1 101 ? -3.544 -5.114 2.424 1.00 98.38 101 VAL A CA 1
ATOM 784 C C . VAL A 1 101 ? -3.885 -5.940 3.657 1.00 98.38 101 VAL A C 1
ATOM 786 O O . VAL A 1 101 ? -4.889 -6.650 3.660 1.00 98.38 101 VAL A O 1
ATOM 789 N N . GLU A 1 102 ? -3.028 -5.903 4.671 1.00 97.56 102 GLU A N 1
ATOM 790 C CA . GLU A 1 102 ? -3.284 -6.546 5.957 1.00 97.56 102 GLU A CA 1
ATOM 791 C C . GLU A 1 102 ? -4.043 -5.600 6.883 1.00 97.56 102 GLU A C 1
ATOM 793 O O . GLU A 1 102 ? -3.764 -4.404 6.924 1.00 97.56 102 GLU A O 1
ATOM 798 N N . VAL A 1 103 ? -4.988 -6.147 7.649 1.00 95.19 103 VAL A N 1
ATOM 799 C CA . VAL A 1 103 ? -5.740 -5.405 8.665 1.00 95.19 103 VAL A CA 1
ATOM 800 C C . VAL A 1 103 ? -5.294 -5.889 10.038 1.00 95.19 103 VAL A C 1
ATOM 802 O O . VAL A 1 103 ? -5.563 -7.031 10.412 1.00 95.19 103 VAL A O 1
ATOM 805 N N . LYS A 1 104 ? -4.615 -5.026 10.794 1.00 93.81 104 LYS A N 1
ATOM 806 C CA . LYS A 1 104 ? -4.132 -5.324 12.148 1.00 93.81 104 LYS A CA 1
ATOM 807 C C . LYS A 1 104 ? -4.996 -4.594 13.170 1.00 93.81 104 LYS A C 1
ATOM 809 O O . LYS A 1 104 ? -5.203 -3.390 13.066 1.00 93.81 104 LYS A O 1
ATOM 814 N N . TYR A 1 105 ? -5.515 -5.324 14.153 1.00 91.38 105 TYR A N 1
ATOM 815 C CA . TYR A 1 105 ? -6.303 -4.749 15.243 1.00 91.38 105 TYR A CA 1
ATOM 816 C C . TYR A 1 105 ? -5.390 -4.135 16.309 1.00 91.38 105 TYR A C 1
ATOM 818 O O . TYR A 1 105 ? -4.508 -4.815 16.834 1.00 91.38 105 TYR A O 1
ATOM 826 N N . ILE A 1 106 ? -5.640 -2.879 16.669 1.00 86.31 106 ILE A N 1
ATOM 827 C CA . ILE A 1 106 ? -4.964 -2.176 17.757 1.00 86.31 106 ILE A CA 1
ATOM 828 C C . ILE A 1 106 ? -5.858 -2.260 18.992 1.00 86.31 106 ILE A C 1
ATOM 830 O O . ILE A 1 106 ? -6.928 -1.644 19.056 1.00 86.31 106 ILE A O 1
ATOM 834 N N . LYS A 1 107 ? -5.409 -3.030 19.984 1.00 74.94 107 LYS A N 1
ATOM 835 C CA . LYS A 1 107 ? -6.066 -3.094 21.289 1.00 74.94 107 LYS A CA 1
ATOM 836 C C . LYS A 1 107 ? -5.815 -1.777 22.035 1.00 74.94 107 LYS A C 1
ATOM 838 O O . LYS A 1 107 ? -4.672 -1.327 22.080 1.00 74.94 107 LYS A O 1
ATOM 843 N N . LYS A 1 108 ? -6.879 -1.171 22.566 1.00 65.44 108 LYS A N 1
ATOM 844 C CA . LYS A 1 108 ? -6.782 -0.045 23.505 1.00 65.44 108 LYS A CA 1
ATOM 845 C C . LYS A 1 108 ? -6.262 -0.513 24.860 1.00 65.44 108 LYS A C 1
ATOM 847 O O . LYS A 1 108 ? -6.581 -1.668 25.233 1.00 65.44 108 LYS A O 1
#